Protein AF-A0A7L8UJ01-F1 (afdb_monomer)

Radius of gyration: 15.3 Å; Cα contacts (8 Å, |Δi|>4): 290; chains: 1; bounding box: 31×33×47 Å

Foldseek 3Di:
DDWDDPPVPDTDDDDDDCQLHDADPADKDWDQAPVRKIKIWFQSHNFQAQTKIFIGPPHPPDTPWMERPTGDHQKGDKDWDDPDHQWIWIWIFHPCVPQNKIKIKIDGNVCRVVVHPPPIDIDIHHPDD

Mean predicted aligned error: 4.09 Å

Nearest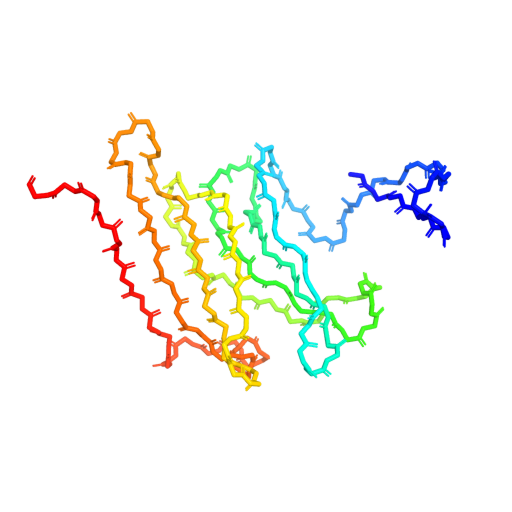 PDB structures (foldseek):
  3ocg-assembly1_A  TM=4.719E-01  e=7.324E+00  Homo sapiens
  2baj-assembly1_A  TM=4.418E-01  e=8.172E+00  Homo sapiens
  1kv1-assembly1_A  TM=4.333E-01  e=7.737E+00  Homo sapiens
  5n65-assembly1_A  TM=3.932E-01  e=5.884E+00  Homo sapiens
  3lff-assembly1_A  TM=3.980E-01  e=6.934E+00  Homo sapiens

Solvent-accessible surface area (backbone atoms only — not comparable to full-atom values): 7401 Å² total; per-residue (Å²): 109,47,67,54,58,94,76,84,80,57,68,51,85,69,38,84,76,62,93,78,62,51,59,47,101,66,52,61,31,78,50,74,46,91,88,68,32,30,38,40,31,34,35,59,23,74,49,47,23,33,36,26,41,35,36,12,86,58,86,67,79,48,66,90,27,59,37,74,79,40,74,54,75,46,35,44,52,42,44,75,48,68,84,48,91,52,36,36,40,38,38,27,39,31,35,70,93,71,76,54,28,36,39,39,36,40,40,46,52,67,32,39,67,72,60,52,70,87,81,54,46,74,50,77,49,69,92,74,133

Sequence (129 aa):
MLFKSKDGKTWDVGKKFTDLGETNSSRFHLAKLKSGRLILIFNNASTRTNMTIFLSNDDGATWPYKMVIDTDNDVSYPDMIESDPGILNIVYDYARATAGTINFVTIKESDIIVNSKTEVFRTKISSLQ

Structure (mmCIF, N/CA/C/O backbone):
data_AF-A0A7L8UJ01-F1
#
_entry.id   AF-A0A7L8UJ01-F1
#
loop_
_atom_site.group_PDB
_atom_site.id
_atom_site.type_symbol
_atom_site.label_atom_id
_atom_site.label_alt_id
_atom_site.label_comp_id
_atom_site.label_asym_id
_atom_site.label_entity_id
_atom_site.label_seq_id
_atom_site.pdbx_PDB_ins_code
_atom_site.Cartn_x
_atom_site.Cartn_y
_atom_site.Cartn_z
_atom_site.occupancy
_atom_site.B_iso_or_equiv
_atom_site.auth_seq_id
_atom_site.auth_comp_id
_atom_site.auth_asym_id
_atom_site.auth_atom_id
_atom_site.pdbx_PDB_model_num
ATOM 1 N N . MET A 1 1 ? 11.498 -0.838 -10.764 1.00 77.12 1 MET A N 1
ATOM 2 C CA . MET A 1 1 ? 11.519 -1.547 -12.065 1.00 77.12 1 MET A CA 1
ATOM 3 C C . MET A 1 1 ? 10.579 -2.731 -11.966 1.00 77.12 1 MET A C 1
ATOM 5 O O . MET A 1 1 ? 10.469 -3.282 -10.878 1.00 77.12 1 MET A O 1
ATOM 9 N N . LEU A 1 2 ? 9.925 -3.105 -13.061 1.00 82.56 2 LEU A N 1
ATOM 10 C CA . LEU A 1 2 ? 9.104 -4.309 -13.157 1.00 82.56 2 LEU A CA 1
ATOM 11 C C . LEU A 1 2 ? 9.823 -5.358 -13.991 1.00 82.56 2 LEU A C 1
ATOM 13 O O . LEU A 1 2 ? 10.396 -5.043 -15.035 1.00 82.56 2 LEU A O 1
ATOM 17 N N . PHE A 1 3 ? 9.746 -6.594 -13.522 1.00 85.75 3 PHE A N 1
ATOM 18 C CA . PHE A 1 3 ? 10.277 -7.775 -14.178 1.00 85.75 3 PHE A CA 1
ATOM 19 C C . PHE A 1 3 ? 9.154 -8.802 -14.254 1.00 85.75 3 PHE A C 1
ATOM 21 O O . PHE A 1 3 ? 8.325 -8.886 -13.346 1.00 85.75 3 PHE A O 1
ATOM 28 N N . LYS A 1 4 ? 9.133 -9.593 -15.322 1.00 87.44 4 LYS A N 1
ATOM 29 C CA . LYS A 1 4 ? 8.212 -10.718 -15.458 1.00 87.44 4 LYS A CA 1
ATOM 30 C C . LYS A 1 4 ? 9.014 -12.005 -15.397 1.00 87.44 4 LYS A C 1
ATOM 32 O O . LYS A 1 4 ? 10.088 -12.096 -15.983 1.00 87.44 4 LYS A O 1
ATOM 37 N N . SER A 1 5 ? 8.477 -12.983 -14.687 1.00 91.62 5 SER A N 1
ATOM 38 C CA . SER A 1 5 ? 8.996 -14.340 -14.663 1.00 91.62 5 SER A CA 1
ATOM 39 C C . SER A 1 5 ? 7.843 -15.316 -14.807 1.00 91.62 5 SER A C 1
ATOM 41 O O . SER A 1 5 ? 6.732 -15.048 -14.349 1.00 91.62 5 SER A O 1
ATOM 43 N N . LYS A 1 6 ? 8.106 -16.441 -15.469 1.00 91.12 6 LYS A N 1
ATOM 44 C CA . LYS A 1 6 ? 7.162 -17.561 -15.550 1.00 91.12 6 LYS A CA 1
ATOM 45 C C . LYS A 1 6 ? 7.357 -18.561 -14.410 1.00 91.12 6 LYS A C 1
ATOM 47 O O . LYS A 1 6 ? 6.424 -19.286 -14.090 1.00 91.12 6 LYS A O 1
ATOM 52 N N . ASP A 1 7 ? 8.557 -18.619 -13.837 1.00 92.69 7 ASP A N 1
ATOM 53 C CA . ASP A 1 7 ? 8.997 -19.686 -12.932 1.00 92.69 7 ASP A CA 1
ATOM 54 C C . ASP A 1 7 ? 9.658 -19.179 -11.637 1.00 92.69 7 ASP A C 1
ATOM 56 O O . ASP A 1 7 ? 10.069 -19.976 -10.797 1.00 92.69 7 ASP A O 1
ATOM 60 N N . GLY A 1 8 ? 9.794 -17.862 -11.478 1.00 92.88 8 GLY A N 1
ATOM 61 C CA . GLY A 1 8 ? 10.504 -17.213 -10.375 1.00 92.88 8 GLY A CA 1
ATOM 62 C C . GLY A 1 8 ? 12.032 -17.326 -10.444 1.00 92.88 8 GLY A C 1
ATOM 63 O O . GLY A 1 8 ? 12.712 -16.787 -9.571 1.00 92.88 8 GLY A O 1
ATOM 64 N N . LYS A 1 9 ? 12.591 -18.000 -11.458 1.00 93.19 9 LYS A N 1
ATOM 65 C CA . LYS A 1 9 ? 14.036 -18.254 -11.602 1.00 93.19 9 LYS A CA 1
ATOM 66 C C . LYS A 1 9 ? 14.662 -17.380 -12.674 1.00 93.19 9 LYS A C 1
ATOM 68 O O . LYS A 1 9 ? 15.754 -16.852 -12.477 1.00 93.19 9 LYS A O 1
ATOM 73 N N . THR A 1 10 ? 13.975 -17.226 -13.800 1.00 93.44 10 THR A N 1
ATOM 74 C CA . THR A 1 10 ? 14.429 -16.401 -14.922 1.00 93.44 10 THR A CA 1
ATOM 75 C C . THR A 1 10 ? 13.518 -15.200 -15.091 1.00 93.44 10 THR A C 1
ATOM 77 O O . THR A 1 10 ? 12.300 -15.312 -14.968 1.00 93.44 10 THR A O 1
ATOM 80 N N . TRP A 1 11 ? 14.114 -14.038 -15.339 1.00 93.94 11 TRP A N 1
ATOM 81 C CA . TRP A 1 11 ? 13.405 -12.766 -15.372 1.00 93.94 11 TRP A CA 1
ATOM 82 C C . TRP A 1 11 ? 13.694 -12.044 -16.681 1.00 93.94 11 TRP A C 1
ATOM 84 O O . TRP A 1 11 ? 14.835 -12.019 -17.144 1.00 93.94 11 TRP A O 1
ATOM 94 N N . ASP A 1 12 ? 12.655 -11.448 -17.259 1.00 93.19 12 ASP A N 1
ATOM 95 C CA . ASP A 1 12 ? 12.784 -10.587 -18.432 1.00 93.19 12 ASP A CA 1
ATOM 96 C C . ASP A 1 12 ? 13.606 -9.328 -18.110 1.00 93.19 12 ASP A C 1
ATOM 98 O O . ASP A 1 12 ? 13.813 -8.969 -16.951 1.00 93.19 12 ASP A O 1
ATOM 102 N N . VAL A 1 13 ? 14.032 -8.599 -19.145 1.00 92.50 13 VAL A N 1
ATOM 103 C CA . VAL A 1 13 ? 14.688 -7.297 -18.964 1.00 92.50 13 VAL A CA 1
ATOM 104 C C . VAL A 1 13 ? 13.740 -6.326 -18.255 1.00 92.50 13 VAL A C 1
ATOM 106 O O . VAL A 1 13 ? 12.595 -6.127 -18.668 1.00 92.50 13 VAL A O 1
ATOM 109 N N . GLY A 1 14 ? 14.244 -5.705 -17.188 1.00 88.12 14 GLY A N 1
ATOM 110 C CA . GLY A 1 14 ? 13.472 -4.799 -16.349 1.00 88.12 14 GLY A CA 1
ATOM 111 C C . GLY A 1 14 ? 12.989 -3.561 -17.097 1.00 88.12 14 GLY A C 1
ATOM 112 O O . GLY A 1 14 ? 13.748 -2.912 -17.819 1.00 88.12 14 GLY A O 1
ATOM 113 N N . LYS A 1 15 ? 11.729 -3.188 -16.870 1.00 88.25 15 LYS A N 1
ATOM 114 C CA . LYS A 1 15 ? 11.146 -1.934 -17.364 1.00 88.25 15 LYS A CA 1
ATOM 115 C C . LYS A 1 15 ? 10.978 -0.940 -16.221 1.00 88.25 15 LYS A C 1
ATOM 117 O O . LYS A 1 15 ? 10.711 -1.319 -15.076 1.00 88.25 15 LYS A O 1
ATOM 122 N N . LYS A 1 16 ? 11.140 0.353 -16.508 1.00 86.25 16 LYS A N 1
ATOM 123 C CA . LYS A 1 16 ? 10.739 1.393 -15.553 1.00 86.25 16 LYS A CA 1
ATOM 124 C C . LYS A 1 16 ? 9.220 1.348 -15.397 1.00 86.25 16 LYS A C 1
ATOM 126 O O . LYS A 1 16 ? 8.510 1.140 -16.371 1.00 86.25 16 LYS A O 1
ATOM 131 N N . PHE A 1 17 ? 8.761 1.520 -14.165 1.00 85.31 17 PHE A N 1
ATOM 132 C CA . PHE A 1 17 ? 7.349 1.677 -13.852 1.00 85.31 17 PHE A CA 1
ATOM 133 C C . PHE A 1 17 ? 7.106 3.151 -13.571 1.00 85.31 17 PHE A C 1
ATOM 135 O O . PHE A 1 17 ? 7.759 3.704 -12.687 1.00 85.31 17 PHE A O 1
ATOM 142 N N . THR A 1 18 ? 6.246 3.778 -14.366 1.00 87.50 18 THR A N 1
ATOM 143 C CA . THR A 1 18 ? 5.996 5.228 -14.328 1.00 87.50 18 THR A CA 1
ATOM 144 C C . THR A 1 18 ? 4.511 5.574 -14.273 1.00 87.50 18 THR A C 1
ATOM 146 O O . THR A 1 18 ? 4.167 6.749 -14.203 1.00 87.50 18 THR A O 1
ATOM 149 N N . ASP A 1 19 ? 3.631 4.571 -14.277 1.00 87.38 19 ASP A N 1
ATOM 150 C CA . ASP A 1 19 ? 2.187 4.750 -14.484 1.00 87.38 19 ASP A CA 1
ATOM 151 C C . ASP A 1 19 ? 1.495 5.487 -13.331 1.00 87.38 19 ASP A C 1
ATOM 153 O O . ASP A 1 19 ? 0.414 6.042 -13.502 1.00 87.38 19 ASP A O 1
ATOM 157 N N . LEU A 1 20 ? 2.129 5.518 -12.156 1.00 91.50 20 LEU A N 1
ATOM 158 C CA . LEU A 1 20 ? 1.577 6.116 -10.941 1.00 91.50 20 LEU A CA 1
ATOM 159 C C . LEU A 1 20 ? 2.244 7.440 -10.554 1.00 91.50 20 LEU A C 1
ATOM 161 O O . LEU A 1 20 ? 1.996 7.947 -9.466 1.00 91.50 20 LEU A O 1
ATOM 165 N N . GLY A 1 21 ? 3.059 8.031 -11.430 1.00 89.69 21 GLY A N 1
ATOM 166 C CA . GLY A 1 21 ? 3.697 9.323 -11.173 1.00 89.69 21 GLY A CA 1
ATOM 167 C C . GLY A 1 21 ? 4.873 9.232 -10.199 1.00 89.69 21 GLY A C 1
ATOM 168 O O . GLY A 1 21 ? 5.750 8.382 -10.353 1.00 89.69 21 GLY A O 1
ATOM 169 N N . GLU A 1 22 ? 4.932 10.154 -9.235 1.00 92.00 22 GLU A N 1
ATOM 170 C CA . GLU A 1 22 ? 6.078 10.274 -8.333 1.00 92.00 22 GLU A CA 1
ATOM 171 C C . GLU A 1 22 ? 6.224 9.083 -7.380 1.00 92.00 22 GLU A C 1
ATOM 173 O O . GLU A 1 22 ? 5.263 8.558 -6.812 1.00 92.00 22 GLU A O 1
ATOM 178 N N . THR A 1 23 ? 7.478 8.698 -7.162 1.00 91.00 23 THR A N 1
ATOM 179 C CA . THR A 1 23 ? 7.885 7.651 -6.224 1.00 91.00 23 THR A CA 1
ATOM 180 C C . THR A 1 23 ? 9.139 8.106 -5.491 1.00 91.00 23 THR A C 1
ATOM 182 O O . THR A 1 23 ? 9.893 8.932 -6.010 1.00 91.00 23 THR A O 1
ATOM 185 N N . ASN A 1 24 ? 9.425 7.493 -4.349 1.00 90.94 24 ASN A N 1
ATOM 186 C CA . ASN A 1 24 ? 10.695 7.658 -3.653 1.00 90.94 24 ASN A CA 1
ATOM 187 C C . ASN A 1 24 ? 11.356 6.303 -3.356 1.00 90.94 24 ASN A C 1
ATOM 189 O O . ASN A 1 24 ? 10.828 5.241 -3.685 1.00 90.94 24 ASN A O 1
ATOM 193 N N . SER A 1 25 ? 12.534 6.346 -2.727 1.00 88.38 25 SER A N 1
ATOM 194 C CA . SER A 1 25 ? 13.259 5.153 -2.278 1.00 88.38 25 SER A CA 1
ATOM 195 C C . SER A 1 25 ? 12.760 4.679 -0.900 1.00 88.38 25 SER A C 1
ATOM 197 O O . SER A 1 25 ? 13.435 4.815 0.130 1.00 88.38 25 SER A O 1
ATOM 199 N N . SER A 1 26 ? 11.533 4.156 -0.864 1.00 90.69 26 SER A N 1
ATOM 200 C CA . SER A 1 26 ? 10.944 3.447 0.279 1.00 90.69 26 SER A CA 1
ATOM 201 C C . SER A 1 26 ? 10.296 2.133 -0.175 1.00 90.69 26 SER A C 1
ATOM 203 O O . SER A 1 26 ? 10.119 1.878 -1.367 1.00 90.69 26 SER A O 1
ATOM 205 N N . ARG A 1 27 ? 9.992 1.252 0.787 1.00 94.56 27 ARG A N 1
ATOM 206 C CA . ARG A 1 27 ? 9.269 0.002 0.522 1.00 94.56 27 ARG A CA 1
ATOM 207 C C . ARG A 1 27 ? 7.845 0.308 0.036 1.00 94.56 27 ARG A C 1
ATOM 209 O O . ARG A 1 27 ? 7.223 1.261 0.497 1.00 94.56 27 ARG A O 1
ATOM 216 N N . PHE A 1 28 ? 7.330 -0.554 -0.836 1.00 96.19 28 PHE A N 1
ATOM 217 C CA . PHE A 1 28 ? 5.918 -0.643 -1.207 1.00 96.19 28 PHE A CA 1
ATOM 218 C C . PHE A 1 28 ? 5.341 -1.999 -0.765 1.00 96.19 28 PHE A C 1
ATOM 220 O O . PHE A 1 28 ? 6.096 -2.942 -0.509 1.00 96.19 28 PHE A O 1
ATOM 227 N N . HIS A 1 29 ? 4.016 -2.108 -0.716 1.00 98.06 29 HIS A N 1
ATOM 228 C CA . HIS A 1 29 ? 3.289 -3.367 -0.533 1.00 98.06 29 HIS A CA 1
ATOM 229 C C . HIS A 1 29 ? 2.441 -3.648 -1.780 1.00 98.06 29 HIS A C 1
ATOM 231 O O . HIS A 1 29 ? 1.708 -2.766 -2.217 1.00 98.06 29 HIS A O 1
ATOM 237 N N . LEU A 1 30 ? 2.539 -4.853 -2.349 1.00 97.31 30 LEU A N 1
ATOM 238 C CA . LEU A 1 30 ? 1.756 -5.307 -3.505 1.00 97.31 30 LEU A CA 1
ATOM 239 C C . LEU A 1 30 ? 1.147 -6.676 -3.189 1.00 97.31 30 LEU A C 1
ATOM 241 O O . LEU A 1 30 ? 1.886 -7.603 -2.860 1.00 97.31 30 LEU A O 1
ATOM 245 N N . ALA A 1 31 ? -0.169 -6.811 -3.328 1.00 97.50 31 ALA A N 1
ATOM 246 C CA . ALA A 1 31 ? -0.880 -8.065 -3.079 1.00 97.50 31 ALA A CA 1
ATOM 247 C C . ALA A 1 31 ? -2.095 -8.230 -4.003 1.00 97.50 31 ALA A C 1
ATOM 249 O O . ALA A 1 31 ? -2.547 -7.274 -4.636 1.00 97.50 31 ALA A O 1
ATOM 250 N N . LYS A 1 32 ? -2.627 -9.455 -4.069 1.00 97.94 32 LYS A N 1
ATOM 251 C CA . LYS A 1 32 ? -3.913 -9.768 -4.705 1.00 97.94 32 LYS A CA 1
ATOM 252 C C . LYS A 1 32 ? -4.966 -9.953 -3.614 1.00 97.94 32 LYS A C 1
ATOM 254 O O . LYS A 1 32 ? -4.753 -10.752 -2.705 1.00 97.94 32 LYS A O 1
ATOM 259 N N . LEU A 1 33 ? -6.059 -9.201 -3.699 1.00 98.50 33 LEU A N 1
ATOM 260 C CA . LEU A 1 33 ? -7.180 -9.257 -2.759 1.00 98.50 33 LEU A CA 1
ATOM 261 C C . LEU A 1 33 ? -8.097 -10.449 -3.059 1.00 98.50 33 LEU A C 1
ATOM 263 O O . LEU A 1 33 ? -8.107 -10.972 -4.179 1.00 98.50 33 LEU A O 1
ATOM 267 N N . LYS A 1 34 ? -8.937 -10.834 -2.093 1.00 98.31 34 LYS A N 1
ATOM 268 C CA . LYS A 1 34 ? -9.989 -11.855 -2.253 1.00 98.31 34 LYS A CA 1
ATOM 269 C C . LYS A 1 34 ? -10.996 -11.485 -3.348 1.00 98.31 34 LYS A C 1
ATOM 271 O O . LYS A 1 34 ? -11.572 -12.380 -3.959 1.00 98.31 34 LYS A O 1
ATOM 276 N N . SER A 1 35 ? -11.171 -10.195 -3.645 1.00 97.94 35 SER A N 1
ATOM 277 C CA . SER A 1 35 ? -11.977 -9.708 -4.777 1.00 97.94 35 SER A CA 1
ATOM 278 C C . SER A 1 35 ? -11.355 -9.990 -6.153 1.00 97.94 35 SER A C 1
ATOM 280 O O . SER A 1 35 ? -12.016 -9.825 -7.177 1.00 97.94 35 SER A O 1
ATOM 282 N N . GLY A 1 36 ? -10.083 -10.395 -6.196 1.00 98.12 36 GLY A N 1
ATOM 283 C CA . GLY A 1 36 ? -9.306 -10.596 -7.417 1.00 98.12 36 GLY A CA 1
ATOM 284 C C . GLY A 1 36 ? -8.562 -9.350 -7.904 1.00 98.12 36 GLY A C 1
ATOM 285 O O . GLY A 1 36 ? -7.713 -9.483 -8.786 1.00 98.12 36 GLY A O 1
ATOM 286 N N . ARG A 1 37 ? -8.813 -8.166 -7.328 1.00 98.50 37 ARG A N 1
ATOM 287 C CA . ARG A 1 37 ? -8.058 -6.943 -7.644 1.00 98.50 37 ARG A CA 1
ATOM 288 C C . ARG A 1 37 ? -6.633 -7.011 -7.107 1.00 98.50 37 ARG A C 1
ATOM 290 O O . ARG A 1 37 ? -6.371 -7.651 -6.086 1.00 98.50 37 ARG A O 1
ATOM 297 N N . LEU A 1 38 ? -5.715 -6.303 -7.760 1.00 98.31 38 LEU A N 1
ATOM 298 C CA . LEU A 1 38 ? -4.421 -5.993 -7.154 1.00 98.31 38 LEU A CA 1
ATOM 299 C C . LEU A 1 38 ? -4.525 -4.725 -6.316 1.00 98.31 38 LEU A C 1
ATOM 301 O O . LEU A 1 38 ? -5.203 -3.773 -6.701 1.00 98.31 38 LEU A O 1
ATOM 305 N N . ILE A 1 39 ? -3.793 -4.705 -5.210 1.00 98.56 39 ILE A N 1
ATOM 306 C CA . ILE A 1 39 ? -3.592 -3.530 -4.369 1.00 98.56 39 ILE A CA 1
ATOM 307 C C . ILE A 1 39 ? -2.110 -3.196 -4.299 1.00 98.56 39 ILE A C 1
ATOM 309 O O . ILE A 1 39 ? -1.285 -4.073 -4.049 1.00 98.56 39 ILE A O 1
ATOM 313 N N . LEU A 1 40 ? -1.786 -1.922 -4.493 1.00 98.12 40 LEU A N 1
ATOM 314 C CA . LEU A 1 40 ? -0.443 -1.378 -4.342 1.00 98.12 40 LEU A CA 1
ATOM 315 C C . LEU A 1 40 ? -0.477 -0.218 -3.347 1.00 98.12 40 LEU A C 1
ATOM 317 O O . LEU A 1 40 ? -1.259 0.716 -3.505 1.00 98.12 40 LEU A O 1
ATOM 321 N N . ILE A 1 41 ? 0.386 -0.269 -2.336 1.00 98.44 41 ILE A N 1
ATOM 322 C CA . ILE A 1 41 ? 0.491 0.753 -1.293 1.00 98.44 41 ILE A CA 1
ATOM 323 C C . ILE A 1 41 ? 1.920 1.278 -1.265 1.00 98.44 41 ILE A C 1
ATOM 325 O O . ILE A 1 41 ? 2.862 0.499 -1.102 1.00 98.44 41 ILE A O 1
ATOM 329 N N . PHE A 1 42 ? 2.091 2.588 -1.425 1.00 97.75 42 PHE A N 1
ATOM 330 C CA . PHE A 1 42 ? 3.396 3.245 -1.343 1.00 97.75 42 PHE A CA 1
ATOM 331 C C . PHE A 1 42 ? 3.260 4.753 -1.107 1.00 97.75 42 PHE A C 1
ATOM 333 O O . PHE A 1 42 ? 2.176 5.329 -1.191 1.00 97.75 42 PHE A O 1
ATOM 340 N N . ASN A 1 43 ? 4.387 5.403 -0.825 1.00 97.62 43 ASN A N 1
ATOM 341 C CA . ASN A 1 43 ? 4.483 6.858 -0.787 1.00 97.62 43 ASN A CA 1
ATOM 342 C C . ASN A 1 43 ? 4.449 7.436 -2.211 1.00 97.62 43 ASN A C 1
ATOM 344 O O . ASN A 1 43 ? 5.455 7.385 -2.926 1.00 97.62 43 ASN A O 1
ATOM 348 N N . ASN A 1 44 ? 3.316 8.003 -2.622 1.00 96.75 44 ASN A N 1
ATOM 349 C CA . ASN A 1 44 ? 3.158 8.600 -3.949 1.00 96.75 44 ASN A CA 1
ATOM 350 C C . ASN A 1 44 ? 3.629 10.062 -3.967 1.00 96.75 44 ASN A C 1
ATOM 352 O O . ASN A 1 44 ? 2.843 10.991 -4.140 1.00 96.75 44 ASN A O 1
ATOM 356 N N . ALA A 1 45 ? 4.920 10.246 -3.697 1.00 96.12 45 ALA A N 1
ATOM 357 C CA . ALA A 1 45 ? 5.612 11.529 -3.655 1.00 96.12 45 ALA A CA 1
ATOM 358 C C . ALA A 1 45 ? 7.130 11.313 -3.753 1.00 96.12 45 ALA A C 1
ATOM 360 O O . ALA A 1 45 ? 7.645 10.243 -3.407 1.00 96.12 45 ALA A O 1
ATOM 361 N N . SER A 1 46 ? 7.862 12.352 -4.157 1.00 95.06 46 SER A N 1
ATOM 362 C CA . SER A 1 46 ? 9.335 12.383 -4.134 1.00 95.06 46 SER A CA 1
ATOM 363 C C . SER A 1 46 ? 9.955 12.257 -2.730 1.00 95.06 46 SER A C 1
ATOM 365 O O . SER A 1 46 ? 11.117 11.866 -2.599 1.00 95.06 46 SER A O 1
ATOM 367 N N . THR A 1 47 ? 9.185 12.514 -1.669 1.00 95.25 47 THR A N 1
ATOM 368 C CA . THR A 1 47 ? 9.576 12.338 -0.258 1.00 95.25 47 THR A CA 1
ATOM 369 C C . THR A 1 47 ? 8.668 11.330 0.452 1.00 95.25 47 THR A C 1
ATOM 371 O O . THR A 1 47 ? 7.665 10.888 -0.106 1.00 95.25 47 THR A O 1
ATOM 374 N N . ARG A 1 48 ? 9.013 10.933 1.687 1.00 95.56 48 ARG A N 1
ATOM 375 C CA . ARG A 1 48 ? 8.250 9.971 2.513 1.00 95.56 48 ARG A CA 1
ATOM 376 C C . ARG A 1 48 ? 6.979 10.594 3.104 1.00 95.56 48 ARG A C 1
ATOM 378 O O . ARG A 1 48 ? 6.831 10.726 4.313 1.00 95.56 48 ARG A O 1
ATOM 385 N N . THR A 1 49 ? 6.092 10.996 2.209 1.00 96.62 49 THR A N 1
ATOM 386 C CA . THR A 1 49 ? 4.780 11.604 2.445 1.00 96.62 49 THR A CA 1
ATOM 387 C C . THR A 1 49 ? 3.741 10.881 1.588 1.00 96.62 49 THR A C 1
ATOM 389 O O . THR A 1 49 ? 4.086 9.953 0.846 1.00 96.62 49 THR A O 1
ATOM 392 N N . ASN A 1 50 ? 2.468 11.264 1.699 1.00 97.12 50 ASN A N 1
ATOM 393 C CA . ASN A 1 50 ? 1.381 10.779 0.841 1.00 97.12 50 ASN A CA 1
ATOM 394 C C . ASN A 1 50 ? 1.336 9.245 0.730 1.00 97.12 50 ASN A C 1
ATOM 396 O O . ASN A 1 50 ? 1.438 8.677 -0.364 1.00 97.12 50 ASN A O 1
ATOM 400 N N . MET A 1 51 ? 1.195 8.558 1.867 1.00 98.00 51 MET A N 1
ATOM 401 C CA . MET A 1 51 ? 0.940 7.118 1.883 1.00 98.00 51 MET A CA 1
ATOM 402 C C . MET A 1 51 ? -0.373 6.854 1.145 1.00 98.00 51 MET A C 1
ATOM 404 O O . MET A 1 51 ? -1.437 7.293 1.587 1.00 98.00 51 MET A O 1
ATOM 408 N N . THR A 1 52 ? -0.290 6.181 0.003 1.00 98.19 52 THR A N 1
ATOM 409 C CA . THR A 1 52 ? -1.377 6.089 -0.973 1.00 98.19 52 THR A CA 1
ATOM 410 C C . THR A 1 52 ? -1.634 4.641 -1.347 1.00 98.19 52 THR A C 1
ATOM 412 O O . THR A 1 52 ? -0.700 3.869 -1.554 1.00 98.19 52 THR A O 1
ATOM 415 N N . ILE A 1 53 ? -2.913 4.295 -1.446 1.00 98.44 53 ILE A N 1
ATOM 416 C CA . ILE A 1 53 ? -3.407 3.013 -1.935 1.00 98.44 53 ILE A CA 1
ATOM 417 C C . ILE A 1 53 ? -3.862 3.181 -3.382 1.00 98.44 53 ILE A C 1
ATOM 419 O O . ILE A 1 53 ? -4.571 4.137 -3.697 1.00 98.44 53 ILE A O 1
ATOM 423 N N . PHE A 1 54 ? -3.511 2.22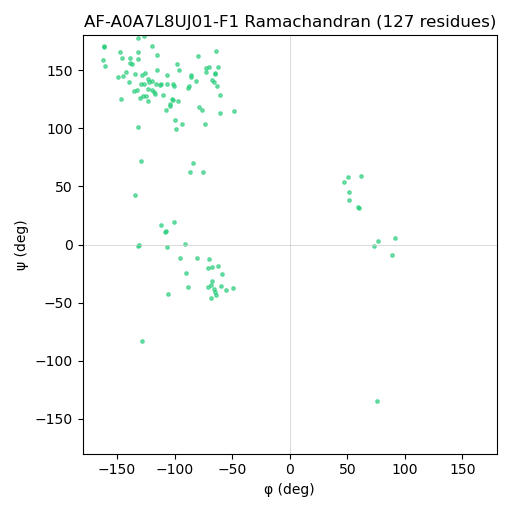2 -4.229 1.00 98.44 54 PHE A N 1
ATOM 424 C CA . PHE A 1 54 ? -4.014 2.063 -5.587 1.00 98.44 54 PHE A CA 1
ATOM 425 C C . PHE A 1 54 ? -4.645 0.682 -5.747 1.00 98.44 54 PHE A C 1
ATOM 427 O O . PHE A 1 54 ? -4.120 -0.298 -5.214 1.00 98.44 54 PHE A O 1
ATOM 434 N N . LEU A 1 55 ? -5.738 0.596 -6.510 1.00 98.50 55 LEU A N 1
ATOM 435 C CA . LEU A 1 55 ? -6.361 -0.676 -6.886 1.00 98.50 55 LEU A CA 1
ATOM 436 C C . LEU A 1 55 ? -6.381 -0.842 -8.405 1.00 98.50 55 LEU A C 1
ATOM 438 O O . LEU A 1 55 ? -6.668 0.109 -9.135 1.00 98.50 55 LEU A O 1
ATOM 442 N N . SER A 1 56 ? -6.123 -2.065 -8.859 1.00 98.38 56 SER A N 1
ATOM 443 C CA . SER A 1 56 ? -6.169 -2.463 -10.265 1.00 98.38 56 SER A CA 1
ATOM 444 C C . SER A 1 56 ? -7.147 -3.616 -10.475 1.00 98.38 56 SER A C 1
ATOM 446 O O . SER A 1 56 ? -7.210 -4.554 -9.678 1.00 98.38 56 SER A O 1
ATOM 448 N N . ASN A 1 57 ? -7.899 -3.539 -11.575 1.00 98.25 57 ASN A N 1
ATOM 449 C CA . ASN A 1 57 ? -8.882 -4.546 -11.988 1.00 98.25 57 ASN A CA 1
ATOM 450 C C . ASN A 1 57 ? -8.319 -5.566 -12.989 1.00 98.25 57 ASN A C 1
ATOM 452 O O . ASN A 1 57 ? -8.982 -6.551 -13.295 1.00 98.25 57 ASN A O 1
ATOM 456 N N . ASP A 1 58 ? -7.139 -5.299 -13.538 1.00 96.69 58 ASP A N 1
ATOM 457 C CA . ASP A 1 58 ? -6.591 -5.923 -14.744 1.00 96.69 58 ASP A CA 1
ATOM 458 C C . ASP A 1 58 ? -5.122 -6.325 -14.542 1.00 96.69 58 ASP A C 1
ATOM 460 O O . ASP A 1 58 ? -4.266 -6.114 -15.400 1.00 96.69 58 ASP A O 1
ATOM 464 N N . ASP A 1 59 ? -4.837 -6.898 -13.368 1.00 93.44 59 ASP A N 1
ATOM 465 C CA . ASP A 1 59 ? -3.518 -7.401 -12.969 1.00 93.44 59 ASP A CA 1
ATOM 466 C C . ASP A 1 59 ? -2.379 -6.369 -13.151 1.00 93.44 59 ASP A C 1
ATOM 468 O O . ASP A 1 59 ? -1.243 -6.702 -13.492 1.00 93.44 59 ASP A O 1
ATOM 472 N N . GLY A 1 60 ? -2.677 -5.098 -12.866 1.00 93.44 60 GLY A N 1
ATOM 473 C CA . GLY A 1 60 ? -1.713 -3.999 -12.818 1.00 93.44 60 GLY A CA 1
ATOM 474 C C . GLY A 1 60 ? -1.536 -3.247 -14.135 1.00 93.44 60 GLY A C 1
ATOM 475 O O . GLY A 1 60 ? -0.663 -2.379 -14.196 1.00 93.44 60 GLY A O 1
ATOM 476 N N . ALA A 1 61 ? -2.333 -3.550 -15.167 1.00 91.94 61 ALA A N 1
ATOM 477 C CA . ALA A 1 61 ? -2.283 -2.831 -16.440 1.00 91.94 61 ALA A CA 1
ATOM 478 C C . ALA A 1 61 ? -2.850 -1.404 -16.321 1.00 91.94 61 ALA A C 1
ATOM 480 O O . ALA A 1 61 ? -2.305 -0.476 -16.918 1.00 91.94 61 ALA A O 1
ATOM 481 N N . THR A 1 62 ? -3.896 -1.208 -15.518 1.00 95.44 62 THR A N 1
ATOM 482 C CA . THR A 1 62 ? -4.457 0.099 -15.166 1.00 95.44 62 THR A CA 1
ATOM 483 C C . THR A 1 62 ? -4.786 0.186 -13.674 1.00 95.44 62 THR A C 1
ATOM 485 O O . THR A 1 62 ? -5.017 -0.817 -12.998 1.00 95.44 62 THR A O 1
ATOM 488 N N . TRP A 1 63 ? -4.814 1.412 -13.145 1.00 97.50 63 TRP A N 1
ATOM 489 C CA . TRP A 1 63 ? -5.031 1.697 -11.720 1.00 97.50 63 TRP A CA 1
ATOM 490 C C . TRP A 1 63 ? -6.138 2.749 -11.540 1.00 97.50 63 TRP A C 1
ATOM 492 O O . TRP A 1 63 ? -5.847 3.912 -11.253 1.00 97.50 63 TRP A O 1
ATOM 502 N N . PRO A 1 64 ? -7.413 2.386 -11.776 1.00 97.44 64 PRO A N 1
ATOM 503 C CA . PRO A 1 64 ? -8.519 3.346 -11.826 1.00 97.44 64 PRO A CA 1
ATOM 504 C C . PRO A 1 64 ? -8.895 3.950 -10.468 1.00 97.44 64 PRO A C 1
ATOM 506 O O . PRO A 1 64 ? -9.527 5.005 -10.434 1.00 97.44 64 PRO A O 1
ATOM 509 N N . TYR A 1 65 ? -8.522 3.310 -9.356 1.00 98.19 65 TYR A N 1
ATOM 510 C CA . TYR A 1 65 ? -8.855 3.784 -8.013 1.00 98.19 65 TYR A CA 1
ATOM 511 C C . TYR A 1 65 ? -7.594 4.155 -7.243 1.00 98.19 65 TYR A C 1
ATOM 513 O O . TYR A 1 65 ? -6.601 3.423 -7.269 1.00 98.19 65 TYR A O 1
ATOM 521 N N . LYS A 1 66 ? -7.658 5.279 -6.524 1.00 96.75 66 LYS A N 1
ATOM 522 C CA . LYS A 1 66 ? -6.586 5.749 -5.648 1.00 96.75 66 LYS A CA 1
ATOM 523 C C . LYS A 1 66 ? -7.148 6.426 -4.406 1.00 96.75 66 LYS A C 1
ATOM 525 O O . LYS A 1 66 ? -8.132 7.158 -4.498 1.00 96.75 66 LYS A O 1
ATOM 530 N N . MET A 1 67 ? -6.473 6.257 -3.276 1.00 97.62 67 MET A N 1
ATOM 531 C CA . MET A 1 67 ? -6.785 6.973 -2.044 1.00 97.62 67 MET A CA 1
ATOM 532 C C . MET A 1 67 ? -5.514 7.258 -1.246 1.00 97.62 67 MET A C 1
ATOM 534 O O . MET A 1 67 ? -4.781 6.344 -0.879 1.00 97.62 67 MET A O 1
ATOM 538 N N . VAL A 1 68 ? -5.278 8.530 -0.919 1.00 97.19 68 VAL A N 1
ATOM 539 C CA . VAL A 1 68 ? -4.235 8.918 0.042 1.00 97.19 68 VAL A CA 1
ATOM 540 C C . VAL A 1 68 ? -4.754 8.623 1.442 1.00 97.19 68 VAL A C 1
ATOM 542 O O . VAL A 1 68 ? -5.724 9.251 1.865 1.00 97.19 68 VAL A O 1
ATOM 545 N N . ILE A 1 69 ? -4.128 7.702 2.168 1.00 96.88 69 ILE A N 1
ATOM 546 C CA . ILE A 1 69 ? -4.503 7.398 3.549 1.00 96.88 69 ILE A CA 1
ATOM 547 C C . ILE A 1 69 ? -3.771 8.295 4.539 1.00 96.88 69 ILE A C 1
ATOM 549 O O . ILE A 1 69 ? -4.395 8.724 5.500 1.00 96.88 69 ILE A O 1
ATOM 553 N N . ASP A 1 70 ? -2.506 8.656 4.308 1.00 96.7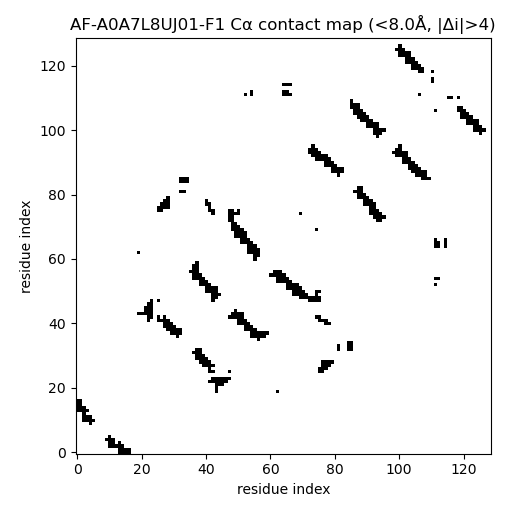5 70 ASP A N 1
ATOM 554 C CA . ASP A 1 70 ? -1.732 9.508 5.222 1.00 96.75 70 ASP A CA 1
ATOM 555 C C . ASP A 1 70 ? -0.952 10.604 4.493 1.00 96.75 70 ASP A C 1
ATOM 557 O O . ASP A 1 70 ? -0.256 10.317 3.520 1.00 96.75 70 ASP A O 1
ATOM 561 N N . THR A 1 71 ? -1.053 11.841 4.973 1.00 96.62 71 THR A N 1
ATOM 562 C CA . THR A 1 71 ? -0.335 13.012 4.444 1.00 96.62 71 THR A CA 1
ATOM 563 C C . THR A 1 71 ? 0.803 13.467 5.353 1.00 96.62 71 THR A C 1
ATOM 565 O O . THR A 1 71 ? 1.493 14.423 5.006 1.00 96.62 71 THR A O 1
ATOM 568 N N . ASP A 1 72 ? 1.001 12.818 6.503 1.00 95.88 72 ASP A N 1
ATOM 569 C CA . ASP A 1 72 ? 2.078 13.166 7.424 1.00 95.88 72 ASP A CA 1
ATOM 570 C C . ASP A 1 72 ? 3.462 12.981 6.780 1.00 95.88 72 ASP A C 1
ATOM 572 O O . ASP A 1 72 ? 3.677 12.153 5.887 1.00 95.88 72 ASP A O 1
ATOM 576 N N . ASN A 1 73 ? 4.425 13.760 7.273 1.00 95.31 73 ASN A N 1
ATOM 577 C CA . ASN A 1 73 ? 5.835 13.577 6.951 1.00 95.31 73 ASN A CA 1
ATOM 578 C C . ASN A 1 73 ? 6.399 12.336 7.655 1.00 95.31 73 ASN A C 1
ATOM 580 O O . ASN A 1 73 ? 5.961 11.963 8.741 1.00 95.31 73 ASN A O 1
ATOM 584 N N . ASP A 1 74 ? 7.414 11.729 7.040 1.00 95.06 74 ASP A N 1
ATOM 585 C CA . ASP A 1 74 ? 8.140 10.562 7.547 1.00 95.06 74 ASP A CA 1
ATOM 586 C C . ASP A 1 74 ? 7.283 9.310 7.789 1.00 95.06 74 ASP A C 1
ATOM 588 O O . ASP A 1 74 ? 7.606 8.476 8.641 1.00 95.06 74 ASP A O 1
ATOM 592 N N . VAL A 1 75 ? 6.234 9.127 6.984 1.00 96.38 75 VAL A N 1
ATOM 593 C CA . VAL A 1 75 ? 5.492 7.861 6.898 1.00 96.38 75 VAL A CA 1
ATOM 594 C C . VAL A 1 75 ? 6.117 6.948 5.853 1.00 96.38 75 VAL A C 1
ATOM 596 O O . VAL A 1 75 ? 6.456 7.394 4.754 1.00 96.38 75 VAL A O 1
ATOM 599 N N . SER A 1 76 ? 6.299 5.662 6.149 1.00 96.88 76 SER A N 1
ATOM 600 C CA . SER A 1 76 ? 6.953 4.756 5.195 1.00 96.88 76 SER A CA 1
ATOM 601 C C . SER A 1 76 ? 6.689 3.279 5.481 1.00 96.88 76 SER A C 1
ATOM 603 O O . SER A 1 76 ? 6.193 2.941 6.543 1.00 96.88 76 SER A O 1
ATOM 605 N N . TYR A 1 77 ? 7.077 2.403 4.551 1.00 96.88 77 TYR A N 1
ATOM 606 C CA . TYR A 1 77 ? 7.141 0.947 4.758 1.00 96.88 77 TYR A CA 1
ATOM 607 C C . TYR A 1 77 ? 5.770 0.330 5.071 1.00 96.88 77 TYR A C 1
ATOM 609 O O . TYR A 1 77 ? 5.591 -0.284 6.120 1.00 96.88 77 TYR A O 1
ATOM 617 N N . PRO A 1 78 ? 4.800 0.482 4.153 1.00 98.00 78 PRO A N 1
ATOM 618 C CA . PRO A 1 78 ? 3.505 -0.135 4.331 1.00 98.00 78 PRO A CA 1
ATOM 619 C C . PRO A 1 78 ? 3.609 -1.660 4.315 1.00 98.00 78 PRO A C 1
ATOM 621 O O . PRO A 1 78 ? 4.405 -2.243 3.570 1.00 98.00 78 PRO A O 1
ATOM 624 N N . ASP A 1 79 ? 2.741 -2.284 5.097 1.00 98.31 79 ASP A N 1
ATOM 625 C CA . ASP A 1 79 ? 2.366 -3.685 4.980 1.00 98.31 79 ASP A CA 1
ATOM 626 C C . ASP A 1 79 ? 0.858 -3.826 5.198 1.00 98.31 79 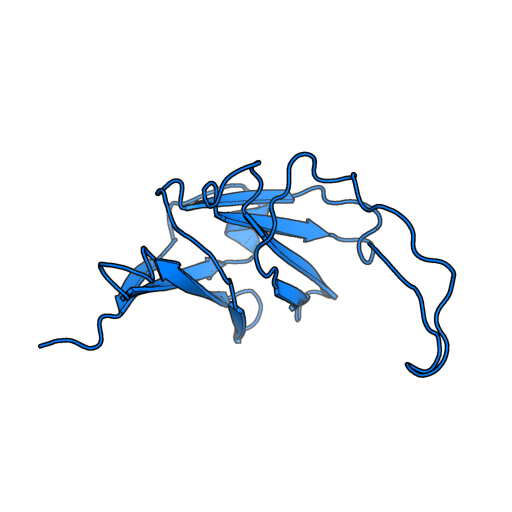ASP A C 1
ATOM 628 O O . ASP A 1 79 ? 0.232 -2.958 5.811 1.00 98.31 79 ASP A O 1
ATOM 632 N N . MET A 1 80 ? 0.253 -4.886 4.670 1.00 98.25 80 MET A N 1
ATOM 633 C CA . MET A 1 80 ? -1.199 -5.048 4.714 1.00 98.25 80 MET A CA 1
ATOM 634 C C . MET A 1 80 ? -1.611 -6.517 4.773 1.00 98.25 80 MET A C 1
ATOM 636 O O . MET A 1 80 ? -0.995 -7.376 4.141 1.00 98.25 80 MET A O 1
ATOM 640 N N . ILE A 1 81 ? -2.689 -6.779 5.518 1.00 98.25 81 ILE A N 1
ATOM 641 C CA . ILE A 1 81 ? -3.450 -8.029 5.453 1.00 98.25 81 ILE A CA 1
ATOM 642 C C . ILE A 1 81 ? -4.936 -7.759 5.197 1.00 98.25 81 ILE A C 1
ATOM 644 O O . ILE A 1 81 ? -5.504 -6.781 5.686 1.00 98.25 81 ILE A O 1
ATOM 648 N N . GLU A 1 82 ? -5.587 -8.670 4.482 1.00 98.44 82 GLU A N 1
ATOM 649 C CA . GLU A 1 82 ? -7.039 -8.682 4.313 1.00 98.44 82 GLU A CA 1
ATOM 650 C C . GLU A 1 82 ? -7.654 -9.686 5.301 1.00 98.44 82 GLU A C 1
ATOM 652 O O . GLU A 1 82 ? -7.629 -10.899 5.063 1.00 98.44 82 GLU A O 1
ATOM 657 N N . SER A 1 83 ? -8.177 -9.198 6.434 1.00 97.25 83 SER A N 1
ATOM 658 C CA . SER A 1 83 ? -8.699 -10.074 7.499 1.00 97.25 83 SER A CA 1
ATOM 659 C C . SER A 1 83 ? -9.968 -10.794 7.049 1.00 97.25 83 SER A C 1
ATOM 661 O O . SER A 1 83 ? -10.062 -12.017 7.126 1.00 97.25 83 SER A O 1
ATOM 663 N N . ASP A 1 84 ? -10.880 -10.046 6.440 1.00 97.12 84 ASP A N 1
ATOM 664 C CA . ASP A 1 84 ? -12.142 -10.510 5.868 1.00 97.12 84 ASP A CA 1
ATOM 665 C C . ASP A 1 84 ? -12.291 -9.946 4.455 1.00 97.12 84 ASP A C 1
ATOM 667 O O . ASP A 1 84 ? -11.606 -8.974 4.140 1.00 97.12 84 ASP A O 1
ATOM 671 N N . PRO A 1 85 ? -13.128 -10.536 3.581 1.00 97.19 85 PRO A N 1
ATOM 672 C CA . PRO A 1 85 ? -13.339 -10.014 2.232 1.00 97.19 85 PRO A CA 1
ATOM 673 C C . PRO A 1 85 ? -13.606 -8.502 2.227 1.00 97.19 85 PRO A C 1
ATOM 675 O O . PRO A 1 85 ? -14.606 -8.033 2.770 1.00 97.19 85 PRO A O 1
ATOM 678 N N . GLY A 1 86 ? -12.689 -7.746 1.628 1.00 97.12 86 GLY A N 1
ATOM 679 C CA . GLY A 1 86 ? -12.741 -6.293 1.536 1.00 97.12 86 GLY A CA 1
ATOM 680 C C . GLY A 1 86 ? -12.371 -5.531 2.813 1.00 97.12 86 GLY A C 1
ATOM 681 O O . GLY A 1 86 ? -12.447 -4.310 2.776 1.00 97.12 86 GLY A O 1
ATOM 682 N N . ILE A 1 87 ? -11.968 -6.179 3.913 1.00 98.25 87 ILE A N 1
ATOM 683 C CA . ILE A 1 87 ? -11.497 -5.518 5.144 1.00 98.25 87 ILE A CA 1
ATOM 684 C C . ILE A 1 87 ? -9.969 -5.524 5.175 1.00 98.25 87 ILE A C 1
ATOM 686 O O . ILE A 1 87 ? -9.338 -6.556 5.414 1.00 98.25 87 ILE A O 1
ATOM 690 N N . LEU A 1 88 ? -9.375 -4.355 4.946 1.00 98.44 88 LEU A N 1
ATOM 691 C CA . LEU A 1 88 ? -7.936 -4.179 4.783 1.00 98.44 88 LEU A CA 1
ATOM 692 C C . LEU A 1 88 ? -7.343 -3.570 6.050 1.00 98.44 88 LEU A C 1
ATOM 694 O O . LEU A 1 88 ? -7.716 -2.465 6.441 1.00 98.44 88 LEU A O 1
ATOM 698 N N . ASN A 1 89 ? -6.398 -4.274 6.667 1.00 98.38 89 ASN A N 1
ATOM 699 C CA . ASN A 1 89 ? -5.654 -3.804 7.830 1.00 98.38 89 ASN A CA 1
ATOM 700 C C . ASN A 1 89 ? -4.232 -3.476 7.397 1.00 98.38 89 ASN A C 1
ATOM 702 O O . ASN A 1 89 ? -3.493 -4.355 6.957 1.00 98.38 89 ASN A O 1
ATOM 706 N N . ILE A 1 90 ? -3.872 -2.205 7.502 1.00 98.50 90 ILE A N 1
ATOM 707 C CA . ILE A 1 90 ? -2.643 -1.634 6.965 1.00 98.50 90 ILE A CA 1
ATOM 708 C C . ILE A 1 90 ? -1.817 -1.109 8.129 1.00 98.50 90 ILE A C 1
ATOM 710 O O . ILE A 1 90 ? -2.318 -0.361 8.968 1.00 98.50 90 ILE A O 1
ATOM 714 N N . VAL A 1 91 ? -0.538 -1.463 8.145 1.00 98.00 91 VAL A N 1
ATOM 715 C CA . VAL A 1 91 ? 0.458 -0.887 9.047 1.00 98.00 91 VAL A CA 1
ATOM 716 C C . VAL A 1 91 ? 1.506 -0.131 8.256 1.00 98.00 91 VAL A C 1
ATOM 718 O O . VAL A 1 91 ? 1.780 -0.470 7.107 1.00 98.00 91 VAL A O 1
ATOM 721 N N . TYR A 1 92 ? 2.083 0.902 8.854 1.00 97.44 92 TYR A N 1
ATOM 722 C CA . TYR A 1 92 ? 3.226 1.612 8.287 1.00 97.44 92 TYR A CA 1
ATOM 723 C C . TYR A 1 92 ? 3.959 2.394 9.375 1.00 97.44 92 TYR A C 1
ATOM 725 O O . TYR A 1 92 ? 3.378 2.799 10.384 1.00 97.44 92 TYR A O 1
ATOM 733 N N . ASP A 1 93 ? 5.246 2.616 9.157 1.00 95.81 93 ASP A N 1
ATOM 734 C CA . ASP A 1 93 ? 6.109 3.328 10.087 1.00 95.81 93 ASP A CA 1
ATOM 735 C C . ASP A 1 93 ? 5.795 4.826 10.084 1.00 95.81 93 ASP A C 1
ATOM 737 O O . ASP A 1 93 ? 5.500 5.402 9.032 1.00 95.81 93 ASP A O 1
ATOM 741 N N . TYR A 1 94 ? 5.973 5.471 11.236 1.00 95.12 94 TYR A N 1
ATOM 742 C CA . TYR A 1 94 ? 6.007 6.924 11.378 1.00 95.12 94 TYR A CA 1
ATOM 743 C C . TYR A 1 94 ? 7.271 7.368 12.113 1.00 95.12 94 TYR A C 1
ATOM 745 O O . TYR A 1 94 ? 7.568 6.883 13.208 1.00 95.12 94 TYR A O 1
ATOM 753 N N . ALA A 1 95 ? 7.999 8.309 11.505 1.00 92.75 95 ALA A N 1
ATOM 754 C CA . ALA A 1 95 ? 9.146 8.998 12.091 1.00 92.75 95 ALA A CA 1
ATOM 755 C C . ALA A 1 95 ? 10.144 8.036 12.771 1.00 92.75 95 ALA A C 1
ATOM 757 O O . ALA A 1 95 ? 10.490 8.172 13.942 1.00 92.75 95 ALA A O 1
ATOM 758 N N . ARG A 1 96 ? 10.606 7.027 12.018 1.00 87.12 96 ARG A N 1
ATOM 759 C CA . ARG A 1 96 ? 11.432 5.906 12.516 1.00 87.12 96 ARG A CA 1
ATOM 760 C C . ARG A 1 96 ? 12.647 6.288 13.355 1.00 87.12 96 ARG A C 1
ATOM 762 O O . ARG A 1 96 ? 12.998 5.559 14.270 1.00 87.12 96 ARG A O 1
ATOM 769 N N . ALA A 1 97 ? 13.322 7.376 12.994 1.00 86.62 97 ALA A N 1
ATOM 770 C CA . ALA A 1 97 ? 14.535 7.819 13.680 1.00 86.62 97 ALA A CA 1
ATOM 771 C C . ALA A 1 97 ? 14.240 8.593 14.976 1.00 86.62 97 ALA A C 1
ATOM 773 O O . ALA A 1 97 ? 15.164 8.874 15.734 1.00 86.62 97 ALA A O 1
ATOM 774 N N . THR A 1 98 ? 12.982 8.971 15.208 1.00 88.00 98 THR A N 1
ATOM 775 C CA . THR A 1 98 ? 12.569 9.801 16.339 1.00 88.00 98 THR A CA 1
ATOM 776 C C . THR A 1 98 ? 11.420 9.146 17.097 1.00 88.00 98 THR A C 1
ATOM 778 O O . THR A 1 98 ? 11.671 8.470 18.087 1.00 88.00 98 THR A O 1
ATOM 781 N N . ALA A 1 99 ? 10.172 9.301 16.647 1.00 87.44 99 ALA A N 1
ATOM 782 C CA . ALA A 1 99 ? 9.012 8.763 17.355 1.00 87.44 99 ALA A CA 1
ATOM 783 C C . ALA A 1 99 ? 8.962 7.227 17.340 1.00 87.44 99 ALA A C 1
ATOM 785 O O . ALA A 1 99 ? 8.506 6.630 18.311 1.00 87.44 99 ALA A O 1
ATOM 786 N N . GLY A 1 100 ? 9.404 6.590 16.248 1.00 89.19 100 GLY A N 1
ATOM 787 C CA . GLY A 1 100 ? 9.488 5.128 16.157 1.00 89.19 100 GLY A CA 1
ATOM 788 C C . GLY A 1 100 ? 8.149 4.402 16.334 1.00 89.19 100 GLY A C 1
ATOM 789 O O . GLY A 1 100 ? 8.122 3.299 16.873 1.00 89.19 100 GLY A O 1
ATOM 790 N N . THR A 1 101 ? 7.033 5.010 15.924 1.00 92.75 101 THR A N 1
ATOM 791 C CA . T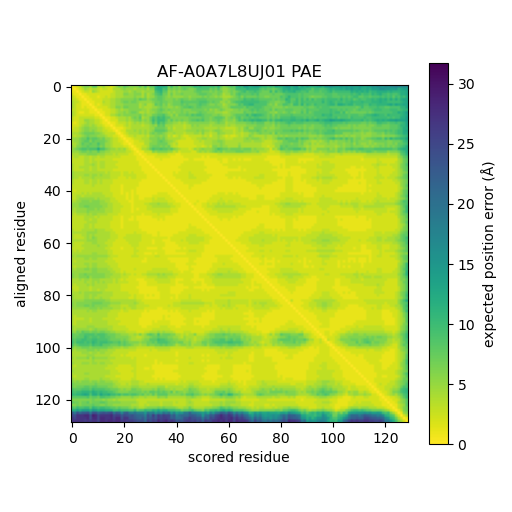HR A 1 101 ? 5.693 4.427 16.108 1.00 92.75 101 THR A CA 1
ATOM 792 C C . THR A 1 101 ? 5.205 3.717 14.854 1.00 92.75 101 THR A C 1
ATOM 794 O O . THR A 1 101 ? 5.560 4.110 13.741 1.00 92.75 101 THR A O 1
ATOM 797 N N . ILE A 1 102 ? 4.304 2.753 15.026 1.00 95.31 102 ILE A N 1
ATOM 798 C CA . ILE A 1 102 ? 3.587 2.116 13.921 1.00 95.31 102 ILE A CA 1
ATOM 799 C C . ILE A 1 102 ? 2.185 2.710 13.839 1.00 95.31 102 ILE A C 1
ATOM 801 O O . ILE A 1 102 ? 1.428 2.679 14.804 1.00 95.31 102 ILE A O 1
ATOM 805 N N . ASN A 1 103 ? 1.810 3.246 12.687 1.00 96.62 103 ASN A N 1
ATOM 806 C CA . ASN A 1 103 ? 0.422 3.585 12.408 1.00 96.62 103 ASN A CA 1
ATOM 807 C C . ASN A 1 103 ? -0.328 2.324 11.977 1.00 96.62 103 ASN A C 1
ATOM 809 O O . ASN A 1 103 ? 0.202 1.517 11.216 1.00 96.62 103 ASN A O 1
ATOM 813 N N . PHE A 1 104 ? -1.570 2.182 12.428 1.00 97.38 104 PHE A N 1
ATOM 814 C CA . PHE A 1 104 ? -2.490 1.127 12.020 1.00 97.38 104 PHE A CA 1
ATOM 815 C C . PHE A 1 104 ? -3.764 1.747 11.456 1.00 97.38 104 PHE A C 1
ATOM 817 O O . PHE A 1 104 ? -4.322 2.676 12.046 1.00 97.38 104 PHE A O 1
ATOM 824 N N . VAL A 1 105 ? -4.224 1.232 10.320 1.00 97.69 105 VAL A N 1
ATOM 825 C CA . VAL A 1 105 ? -5.438 1.671 9.632 1.00 97.69 105 VAL A CA 1
ATOM 826 C C . VAL A 1 105 ? -6.267 0.457 9.238 1.00 97.69 105 VAL A C 1
ATOM 828 O O . VAL A 1 105 ? -5.738 -0.463 8.621 1.00 97.69 105 VAL A O 1
ATOM 831 N N . THR A 1 106 ? -7.568 0.491 9.518 1.00 98.00 106 THR A N 1
ATOM 832 C CA . THR A 1 106 ? -8.537 -0.428 8.910 1.00 98.00 106 THR A CA 1
ATOM 833 C C . THR A 1 106 ? -9.414 0.354 7.943 1.00 98.00 106 THR A C 1
ATOM 835 O O . THR A 1 106 ? -9.972 1.393 8.302 1.00 98.00 106 THR A O 1
ATOM 838 N N . ILE A 1 107 ? -9.525 -0.138 6.713 1.00 97.94 107 ILE A N 1
ATOM 839 C CA . ILE A 1 107 ? -10.306 0.479 5.638 1.00 97.94 107 ILE A CA 1
ATOM 840 C C . ILE A 1 107 ? -10.988 -0.596 4.793 1.00 97.94 107 ILE A C 1
ATOM 842 O O . ILE A 1 107 ? -10.445 -1.694 4.635 1.00 97.94 107 ILE A O 1
ATOM 846 N N . LYS A 1 108 ? -12.163 -0.295 4.231 1.00 98.25 108 LYS A N 1
ATOM 847 C CA . LYS A 1 108 ? -12.819 -1.204 3.290 1.00 98.25 108 LYS A CA 1
ATOM 848 C C . LYS A 1 108 ? -12.315 -0.994 1.866 1.00 98.25 108 LYS A C 1
ATOM 850 O O . LYS A 1 108 ? -12.085 0.131 1.430 1.00 98.25 108 LYS A O 1
ATOM 855 N N . GLU A 1 109 ? -12.240 -2.064 1.083 1.00 98.25 109 GLU A N 1
ATOM 856 C CA . GLU A 1 109 ? -11.961 -1.970 -0.357 1.00 98.25 109 GLU A CA 1
ATOM 857 C C . GLU A 1 109 ? -12.967 -1.045 -1.067 1.00 98.25 109 GLU A C 1
ATOM 859 O O . GLU A 1 109 ? -12.585 -0.232 -1.910 1.00 98.25 109 GLU A O 1
ATOM 864 N N . SER A 1 110 ? -14.246 -1.107 -0.678 1.00 97.88 110 SER A N 1
ATOM 865 C CA . SER A 1 110 ? -15.304 -0.241 -1.212 1.00 97.88 110 SER A CA 1
ATOM 866 C C . SER A 1 110 ? -15.043 1.243 -0.972 1.00 97.88 110 SER A C 1
ATOM 868 O O . SER A 1 110 ? -15.348 2.053 -1.845 1.00 97.88 110 SER A O 1
ATOM 870 N N . ASP A 1 111 ? -14.447 1.596 0.168 1.00 97.69 111 ASP A N 1
ATOM 871 C CA . ASP A 1 111 ? -14.133 2.982 0.520 1.00 97.69 111 ASP A CA 1
ATOM 872 C C . ASP A 1 111 ? -13.086 3.555 -0.434 1.00 97.69 111 ASP A C 1
ATOM 874 O O . ASP A 1 111 ? -13.205 4.698 -0.873 1.00 97.69 111 ASP A O 1
ATOM 878 N N . ILE A 1 112 ? -12.102 2.739 -0.827 1.00 98.00 112 ILE A N 1
ATOM 879 C CA . ILE A 1 112 ? -11.073 3.112 -1.807 1.00 98.00 112 ILE A CA 1
ATOM 880 C C . ILE A 1 112 ? -11.702 3.360 -3.183 1.00 98.00 112 ILE A C 1
ATOM 882 O O . ILE A 1 112 ? -11.341 4.324 -3.858 1.00 98.00 112 ILE A O 1
ATOM 886 N N . ILE A 1 113 ? -12.667 2.527 -3.586 1.00 98.06 113 ILE A N 1
ATOM 887 C CA . ILE A 1 113 ? -13.360 2.636 -4.880 1.00 98.06 113 ILE A CA 1
ATOM 888 C C . ILE A 1 113 ? -14.160 3.939 -4.981 1.00 98.06 113 ILE A C 1
ATOM 890 O O . ILE A 1 113 ? -14.120 4.600 -6.019 1.00 98.06 113 ILE A O 1
ATOM 894 N N . VAL A 1 114 ? -14.871 4.319 -3.917 1.00 97.12 114 VAL A N 1
ATOM 895 C CA . VAL A 1 114 ? -15.671 5.560 -3.885 1.00 97.12 114 VAL A CA 1
ATOM 896 C C . VAL A 1 114 ? -14.892 6.770 -3.358 1.00 97.12 114 VAL A C 1
ATOM 898 O O . VAL A 1 114 ? -15.442 7.865 -3.272 1.00 97.12 114 VAL A O 1
ATOM 901 N N . ASN A 1 115 ? -13.618 6.580 -3.006 1.00 95.69 115 ASN A N 1
ATOM 902 C CA . ASN A 1 115 ? -12.750 7.566 -2.370 1.00 95.69 115 ASN A CA 1
ATOM 903 C C . ASN A 1 115 ? -13.374 8.225 -1.117 1.00 95.69 115 ASN A C 1
ATOM 905 O O . ASN A 1 115 ? -13.306 9.443 -0.939 1.00 95.69 115 ASN A O 1
ATOM 909 N N . SER A 1 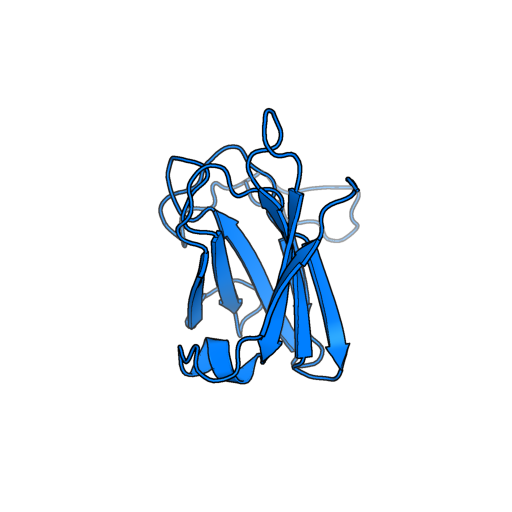116 ? -13.987 7.419 -0.244 1.00 95.44 116 SER A N 1
ATOM 910 C CA . SER A 1 116 ? -14.579 7.872 1.022 1.00 95.44 116 SER A CA 1
ATOM 911 C C . SER A 1 116 ? -13.678 7.552 2.212 1.00 95.44 116 SER A C 1
ATOM 913 O O . SER A 1 116 ? -13.138 6.460 2.312 1.00 95.44 116 SER A O 1
ATOM 915 N N . LYS A 1 117 ? -13.548 8.485 3.158 1.00 91.81 117 LYS A N 1
ATOM 916 C CA . LYS A 1 117 ? -12.806 8.272 4.416 1.00 91.81 117 LYS A CA 1
ATOM 917 C C . LYS A 1 117 ? -13.710 8.157 5.647 1.00 91.81 117 LYS A C 1
ATOM 919 O O . LYS A 1 117 ? -13.218 8.208 6.768 1.00 91.81 117 LYS A O 1
ATOM 924 N N . THR A 1 118 ? -15.023 8.041 5.455 1.00 88.19 118 THR A N 1
ATOM 925 C CA . THR A 1 118 ? -16.013 8.129 6.543 1.00 88.19 118 THR A CA 1
ATOM 926 C C . THR A 1 118 ? -15.950 6.972 7.535 1.00 88.19 118 THR A C 1
ATOM 928 O O . THR A 1 118 ? -16.243 7.176 8.707 1.00 88.19 118 THR A O 1
ATOM 931 N N . GLU A 1 119 ? -15.562 5.777 7.088 1.00 87.75 119 GLU A N 1
ATOM 932 C CA . GLU A 1 119 ? -15.515 4.562 7.919 1.00 87.75 119 GLU A CA 1
ATOM 933 C C . GLU A 1 119 ? -14.080 4.074 8.182 1.00 87.75 119 GLU A C 1
ATOM 935 O O . GLU A 1 119 ? -13.862 2.933 8.587 1.00 87.75 119 GLU A O 1
ATOM 940 N N . VAL A 1 120 ? -13.084 4.938 7.963 1.00 93.06 120 VAL A N 1
ATOM 941 C CA . VAL A 1 120 ? -11.674 4.589 8.161 1.00 93.06 120 VAL A CA 1
ATOM 942 C C . VAL A 1 120 ? -11.333 4.642 9.645 1.00 93.06 120 VAL A C 1
ATOM 944 O O . VAL A 1 120 ? -11.377 5.701 10.272 1.00 93.06 120 VAL A O 1
ATOM 947 N N . PHE A 1 121 ? -10.924 3.505 10.199 1.00 95.81 121 PHE A N 1
ATOM 948 C CA . PHE A 1 121 ? -10.343 3.448 11.534 1.00 95.81 121 PHE A CA 1
ATOM 949 C C . PHE A 1 121 ? -8.837 3.696 11.456 1.00 95.81 121 PHE A C 1
ATOM 951 O O . PHE A 1 121 ? -8.157 3.121 10.607 1.00 95.81 121 PHE A O 1
ATOM 958 N N . ARG A 1 122 ? -8.296 4.516 12.363 1.00 94.44 122 ARG A N 1
ATOM 959 C CA . ARG A 1 122 ? -6.854 4.749 12.496 1.00 94.44 122 ARG A CA 1
ATOM 960 C C . ARG A 1 122 ? -6.451 4.815 13.963 1.00 94.44 122 ARG A C 1
ATOM 962 O O . ARG A 1 122 ? -7.116 5.468 14.761 1.00 94.44 122 ARG A O 1
ATOM 969 N N . THR A 1 123 ? -5.309 4.221 14.290 1.00 94.69 123 THR A N 1
ATOM 970 C CA . THR A 1 123 ? -4.651 4.388 15.589 1.00 94.69 123 THR A CA 1
ATOM 971 C C . THR A 1 123 ? -3.128 4.365 15.456 1.00 94.69 123 THR A C 1
ATOM 973 O O . THR A 1 123 ? -2.586 3.884 14.461 1.00 94.69 123 THR A O 1
ATOM 976 N N . LYS A 1 124 ? -2.434 4.890 16.467 1.00 91.44 124 LYS A N 1
ATOM 977 C CA . LYS A 1 124 ? -0.985 4.745 16.634 1.00 91.44 124 LYS A CA 1
ATOM 978 C C . LYS A 1 124 ? -0.721 3.601 17.603 1.00 91.44 124 LYS A C 1
ATOM 980 O O . LYS A 1 124 ? -1.188 3.626 18.737 1.00 91.44 124 LYS A O 1
ATOM 985 N N . ILE A 1 125 ? 0.051 2.623 17.160 1.00 85.56 125 ILE A N 1
ATOM 986 C CA . ILE A 1 125 ? 0.617 1.564 17.985 1.00 85.56 125 ILE A CA 1
ATOM 987 C C . ILE A 1 125 ? 2.010 2.047 18.407 1.00 85.56 125 ILE A C 1
ATOM 989 O O . ILE A 1 125 ? 2.944 2.067 17.601 1.00 85.56 125 ILE A O 1
ATOM 993 N N . SER A 1 126 ? 2.151 2.497 19.655 1.00 73.88 126 SER A N 1
ATOM 994 C CA . SER A 1 126 ? 3.468 2.742 20.251 1.00 73.88 126 SER A CA 1
ATOM 995 C C . SER A 1 126 ? 3.904 1.526 21.068 1.00 73.88 126 SER A C 1
ATOM 997 O O . SER A 1 126 ? 3.077 0.804 21.624 1.00 73.88 126 SER A O 1
ATOM 999 N N . SER A 1 127 ? 5.214 1.306 21.147 1.00 59.25 127 SER A N 1
ATOM 1000 C CA . SER A 1 127 ? 5.825 0.299 22.020 1.00 59.25 127 SER A CA 1
ATOM 1001 C C . SER A 1 127 ? 6.400 0.899 23.308 1.00 59.25 127 SER A C 1
ATOM 1003 O O . SER A 1 127 ? 7.266 0.284 23.922 1.00 59.25 127 SER A O 1
ATOM 1005 N N . LEU A 1 128 ? 5.985 2.104 23.705 1.00 52.38 128 LEU A N 1
ATOM 1006 C CA . LEU A 1 128 ? 6.549 2.804 24.861 1.00 52.38 128 LEU A CA 1
ATOM 1007 C 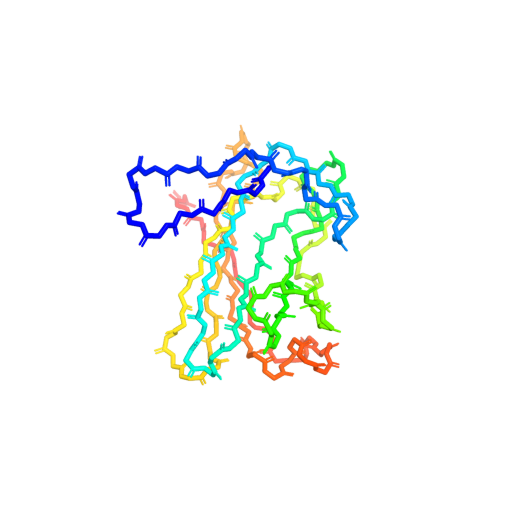C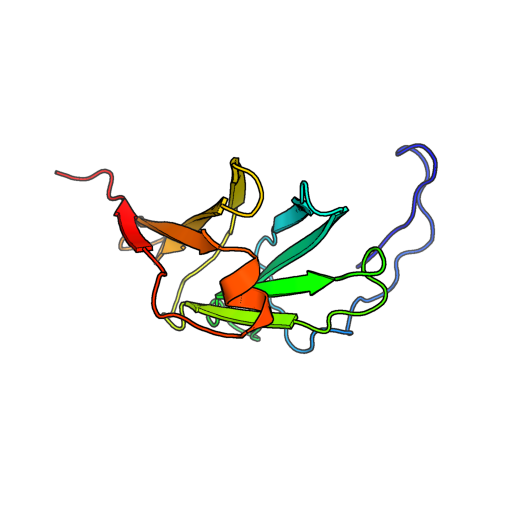 . LEU A 1 128 ? 5.419 3.318 25.759 1.00 52.38 128 LEU A C 1
ATOM 1009 O O . LEU A 1 128 ? 4.769 4.317 25.439 1.00 52.38 128 LEU A O 1
ATOM 1013 N N . GLN A 1 129 ? 5.189 2.579 26.848 1.00 48.47 129 GLN A N 1
ATOM 1014 C CA . GLN A 1 129 ? 4.833 3.156 28.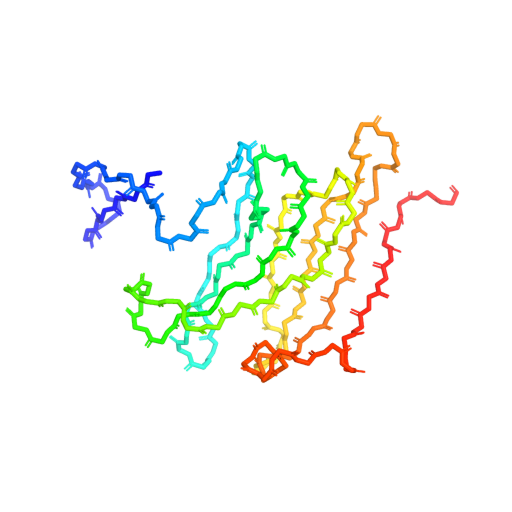146 1.00 48.47 129 GLN A CA 1
ATOM 1015 C C . GLN A 1 129 ? 6.116 3.578 28.858 1.00 48.47 129 GLN A C 1
ATOM 1017 O O . GLN A 1 129 ? 7.131 2.863 28.683 1.00 48.47 129 GLN A O 1
#

Secondary structure (DSSP, 8-state):
-B---SSSSS-PPPB---TT----SS--EEEE-TTS-EEEEEE-SSSS--EEEEEESSTTS---EEEEEE--TTEEEEEEEEEETTEEEEEEEESTTTT-EEEEEEEEHHHHHHT--TT-EEEEE----

pLDDT: mean 93.56, std 7.71, range [48.47, 98.56]